Protein AF-A0A9D6JNJ5-F1 (af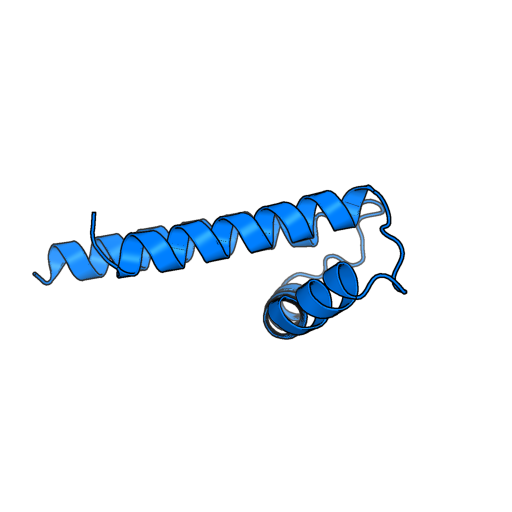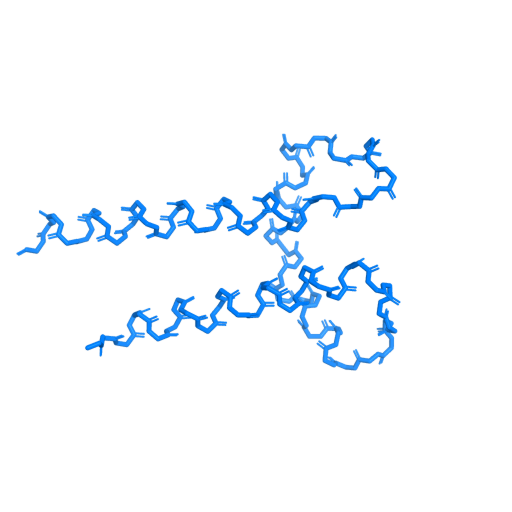db_monomer)

Structure (mmCIF, N/CA/C/O backbone):
data_AF-A0A9D6JNJ5-F1
#
_entry.id   AF-A0A9D6JNJ5-F1
#
loop_
_atom_site.group_PDB
_atom_site.id
_atom_site.type_symbol
_atom_site.label_atom_id
_atom_site.label_alt_id
_atom_site.label_comp_id
_atom_site.label_asym_id
_atom_site.label_entity_id
_atom_site.label_seq_id
_atom_site.pdbx_PDB_ins_code
_atom_site.Cartn_x
_atom_site.Cartn_y
_atom_site.Cartn_z
_atom_site.occupancy
_atom_site.B_iso_or_equiv
_atom_site.auth_seq_id
_atom_site.auth_comp_id
_atom_site.auth_asym_id
_atom_site.auth_atom_id
_atom_site.pdbx_PDB_model_num
ATOM 1 N N . MET A 1 1 ? -8.395 -15.915 18.225 1.00 59.53 1 MET A N 1
ATOM 2 C CA . MET A 1 1 ? -7.889 -15.127 17.077 1.00 59.53 1 MET A CA 1
ATOM 3 C C . MET A 1 1 ? -9.101 -14.663 16.305 1.00 59.53 1 MET A C 1
ATOM 5 O O . MET A 1 1 ? -9.871 -15.516 15.878 1.00 59.53 1 MET A O 1
ATOM 9 N N . ASN A 1 2 ? -9.313 -13.354 16.204 1.00 85.69 2 ASN A N 1
ATOM 10 C CA . ASN A 1 2 ? -10.565 -12.803 15.685 1.00 85.69 2 ASN A CA 1
ATOM 11 C C . ASN A 1 2 ? -10.435 -12.492 14.185 1.00 85.69 2 ASN A C 1
ATOM 13 O O . ASN A 1 2 ? -9.329 -12.374 13.663 1.00 85.69 2 ASN A O 1
ATOM 17 N N . LEU A 1 3 ? -11.559 -12.359 13.471 1.00 81.06 3 LEU A N 1
ATOM 18 C CA . LEU A 1 3 ? -11.593 -12.104 12.017 1.00 81.06 3 LEU A CA 1
ATOM 19 C C . LEU A 1 3 ? -10.732 -10.895 11.599 1.00 81.06 3 LEU A C 1
ATOM 21 O O . LEU A 1 3 ? -10.062 -10.921 10.570 1.00 81.06 3 LEU A O 1
ATOM 25 N N . ILE A 1 4 ? -10.706 -9.860 12.438 1.00 76.94 4 ILE A N 1
ATOM 26 C CA . ILE A 1 4 ? -9.911 -8.644 12.236 1.00 76.94 4 ILE A CA 1
ATOM 27 C C . ILE A 1 4 ? -8.410 -8.968 12.179 1.00 76.94 4 ILE A C 1
ATOM 29 O O . ILE A 1 4 ? -7.699 -8.459 11.311 1.00 76.94 4 ILE A O 1
ATOM 33 N N . ASP A 1 5 ? -7.933 -9.867 13.045 1.00 80.12 5 ASP A N 1
ATOM 34 C CA . ASP A 1 5 ? -6.530 -10.288 13.060 1.00 80.12 5 ASP A CA 1
ATOM 35 C C . ASP A 1 5 ? -6.150 -11.009 11.765 1.00 80.12 5 ASP A C 1
ATOM 37 O O . ASP A 1 5 ? -5.045 -10.828 11.250 1.00 80.12 5 ASP A O 1
ATOM 41 N N . TRP A 1 6 ? -7.068 -11.815 11.227 1.00 84.81 6 TRP A N 1
ATOM 42 C CA . TRP A 1 6 ? -6.867 -12.552 9.982 1.00 84.81 6 TRP A CA 1
ATOM 43 C C . TRP A 1 6 ? -6.768 -11.626 8.774 1.00 84.81 6 TRP A C 1
ATOM 45 O O . TRP A 1 6 ? -5.814 -11.736 8.003 1.00 84.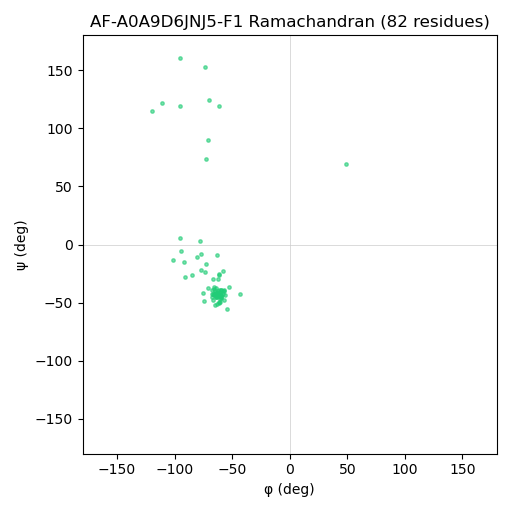81 6 TRP A O 1
ATOM 55 N N . ILE A 1 7 ? -7.696 -10.675 8.647 1.00 80.75 7 ILE A N 1
ATOM 56 C CA . ILE A 1 7 ? -7.696 -9.692 7.555 1.00 80.75 7 ILE A CA 1
ATOM 57 C C . ILE A 1 7 ? -6.406 -8.871 7.588 1.00 80.75 7 ILE A C 1
ATOM 59 O O . ILE A 1 7 ? -5.741 -8.702 6.565 1.00 80.75 7 ILE A O 1
ATOM 63 N N . ALA A 1 8 ? -6.010 -8.412 8.775 1.00 75.38 8 ALA A N 1
ATOM 64 C CA . ALA A 1 8 ? -4.816 -7.600 8.922 1.00 75.38 8 ALA A CA 1
ATOM 65 C C . ALA A 1 8 ? -3.537 -8.380 8.573 1.00 75.38 8 ALA A C 1
ATOM 67 O O . ALA A 1 8 ? -2.681 -7.862 7.862 1.00 75.38 8 ALA A O 1
ATOM 68 N N . ARG A 1 9 ? -3.418 -9.643 9.011 1.00 79.31 9 ARG A N 1
ATOM 69 C CA . ARG A 1 9 ? -2.282 -10.516 8.659 1.00 79.31 9 ARG A CA 1
ATOM 70 C C . ARG A 1 9 ? -2.204 -10.782 7.158 1.00 79.31 9 ARG A C 1
ATOM 72 O O . ARG A 1 9 ? -1.114 -10.746 6.593 1.00 79.31 9 ARG A O 1
ATOM 79 N N . PHE A 1 10 ? -3.345 -11.026 6.518 1.00 81.75 10 PHE A N 1
ATOM 80 C CA . PHE A 1 10 ? -3.403 -11.284 5.083 1.00 81.75 10 PHE A CA 1
ATOM 81 C C . PHE A 1 10 ? -2.989 -10.050 4.269 1.00 81.75 10 PHE A C 1
ATOM 83 O O . PHE A 1 10 ? -2.175 -10.152 3.352 1.00 81.75 10 PHE A O 1
ATOM 90 N N . TYR A 1 11 ? -3.460 -8.863 4.658 1.00 75.81 11 TYR A N 1
ATOM 91 C CA . TYR A 1 11 ? -3.049 -7.607 4.029 1.00 75.81 11 TYR A CA 1
ATOM 92 C C . TYR A 1 11 ? -1.551 -7.315 4.225 1.00 75.81 11 TYR A C 1
ATOM 94 O O . TYR A 1 11 ? -0.864 -6.939 3.275 1.00 75.81 11 TYR A O 1
ATOM 102 N N . SER A 1 12 ? -1.008 -7.564 5.423 1.00 73.06 12 SER A N 1
ATOM 103 C CA . SER A 1 12 ? 0.436 -7.459 5.681 1.00 73.06 12 SER A CA 1
ATOM 104 C C . SER A 1 12 ? 1.263 -8.402 4.798 1.00 73.06 12 SER A C 1
ATOM 106 O O . SER A 1 12 ? 2.320 -8.001 4.314 1.00 73.06 12 SER A O 1
ATOM 108 N N . LEU A 1 13 ? 0.788 -9.627 4.547 1.00 77.50 13 LEU A N 1
ATOM 109 C CA . LEU A 1 13 ? 1.453 -10.579 3.650 1.00 77.50 13 LEU A CA 1
ATOM 110 C C . LEU A 1 13 ? 1.458 -10.085 2.194 1.00 77.50 13 LEU A C 1
ATOM 112 O O . LEU A 1 13 ? 2.484 -10.156 1.523 1.00 77.50 13 LEU A O 1
ATOM 116 N N . ILE A 1 14 ? 0.339 -9.535 1.716 1.00 76.81 14 ILE A N 1
ATOM 117 C CA . ILE A 1 14 ? 0.230 -8.946 0.372 1.00 76.81 14 ILE A CA 1
ATOM 118 C C . ILE A 1 14 ? 1.226 -7.794 0.191 1.00 76.81 14 ILE A C 1
ATOM 120 O O . ILE A 1 14 ? 1.908 -7.713 -0.832 1.00 76.81 14 ILE A O 1
ATOM 124 N N . LEU A 1 15 ? 1.349 -6.920 1.191 1.00 70.38 15 LEU A N 1
ATOM 125 C CA . LEU A 1 15 ? 2.321 -5.827 1.174 1.00 70.38 15 LEU A CA 1
ATOM 126 C C . LEU A 1 15 ? 3.761 -6.333 1.192 1.00 70.38 15 LEU A C 1
ATOM 128 O O . LEU A 1 15 ? 4.600 -5.797 0.476 1.00 70.38 15 LEU A O 1
ATOM 132 N N . LEU A 1 16 ? 4.048 -7.381 1.966 1.00 73.31 16 LEU A N 1
ATOM 133 C CA . LEU A 1 16 ? 5.366 -8.008 1.975 1.00 73.31 16 LEU A CA 1
ATOM 134 C C . LEU A 1 16 ? 5.731 -8.541 0.581 1.00 73.31 16 LEU A C 1
ATOM 136 O O . LEU A 1 16 ? 6.823 -8.274 0.089 1.00 73.31 16 LEU A O 1
ATOM 140 N N . ILE A 1 17 ? 4.802 -9.227 -0.092 1.00 72.75 17 ILE A N 1
ATOM 141 C CA . ILE A 1 17 ? 5.002 -9.713 -1.465 1.00 72.75 17 ILE A CA 1
ATOM 142 C C . ILE A 1 17 ? 5.229 -8.537 -2.426 1.00 72.75 17 ILE A C 1
ATOM 144 O O . ILE A 1 17 ? 6.150 -8.583 -3.236 1.00 72.75 17 ILE A O 1
ATOM 148 N N . ARG A 1 18 ? 4.448 -7.455 -2.311 1.00 70.19 18 ARG A N 1
ATOM 149 C CA . ARG A 1 18 ? 4.612 -6.219 -3.099 1.00 70.19 18 ARG A CA 1
ATOM 150 C C . ARG A 1 18 ? 6.021 -5.623 -2.948 1.00 70.19 18 ARG A C 1
ATOM 152 O O . ARG A 1 18 ? 6.620 -5.214 -3.941 1.00 70.19 18 ARG A O 1
ATOM 159 N N . VAL A 1 19 ? 6.541 -5.589 -1.720 1.00 68.75 19 VAL A N 1
ATOM 160 C CA . VAL A 1 19 ? 7.891 -5.101 -1.392 1.00 68.75 19 VAL A CA 1
ATOM 161 C C . VAL A 1 19 ? 8.955 -5.989 -2.023 1.00 68.75 19 VAL A C 1
ATOM 163 O O . VAL A 1 19 ? 9.818 -5.486 -2.735 1.00 68.75 19 VAL A O 1
ATOM 166 N N . LEU A 1 20 ? 8.876 -7.303 -1.814 1.00 71.06 20 LEU A N 1
ATOM 167 C CA . LEU A 1 20 ? 9.847 -8.244 -2.371 1.00 71.06 20 LEU A CA 1
ATOM 168 C C . LEU A 1 20 ? 9.868 -8.181 -3.897 1.00 71.06 20 LEU A C 1
ATOM 170 O O . LEU A 1 20 ? 10.939 -8.111 -4.493 1.00 71.06 20 LEU A O 1
ATOM 174 N N . LEU A 1 21 ? 8.688 -8.122 -4.520 1.00 70.06 21 LEU A N 1
ATOM 175 C CA . LEU A 1 21 ? 8.553 -7.980 -5.964 1.00 70.06 21 LEU A CA 1
ATOM 176 C C . LEU A 1 21 ? 9.220 -6.701 -6.474 1.00 70.06 21 LEU A C 1
ATOM 178 O O . LEU A 1 21 ? 9.894 -6.763 -7.491 1.00 70.06 21 LEU A O 1
ATOM 182 N N . SER A 1 22 ? 9.126 -5.574 -5.762 1.00 64.81 22 SER A N 1
ATOM 183 C CA . SER A 1 22 ? 9.773 -4.321 -6.185 1.00 64.81 22 SER A CA 1
ATOM 184 C C . SER A 1 22 ? 11.304 -4.400 -6.294 1.00 64.81 22 SER A C 1
ATOM 186 O O . SER A 1 22 ? 11.888 -3.659 -7.078 1.00 64.81 22 SER A O 1
ATOM 188 N N . TRP A 1 23 ? 11.958 -5.304 -5.555 1.00 66.12 23 TRP A N 1
ATOM 189 C CA . TRP A 1 23 ? 13.418 -5.469 -5.587 1.00 66.12 23 TRP A CA 1
ATOM 190 C C . TRP A 1 23 ? 13.905 -6.370 -6.713 1.00 66.12 23 TRP A C 1
ATOM 192 O O . TRP A 1 23 ? 15.032 -6.222 -7.175 1.00 66.12 23 TRP A O 1
ATOM 202 N N . VAL A 1 24 ? 13.058 -7.292 -7.168 1.00 69.44 24 VAL A N 1
ATOM 203 C CA . VAL A 1 24 ? 13.394 -8.238 -8.240 1.00 69.44 24 VAL A CA 1
ATOM 204 C C . VAL A 1 24 ? 12.938 -7.769 -9.620 1.00 69.44 24 VAL A C 1
ATOM 206 O O . VAL A 1 24 ? 13.102 -8.514 -10.577 1.00 69.44 24 VAL A O 1
ATOM 209 N N . SER A 1 25 ? 12.404 -6.544 -9.741 1.00 68.00 25 SER A N 1
ATOM 210 C CA . SER A 1 25 ? 11.923 -5.965 -11.010 1.00 68.00 25 SER A CA 1
ATOM 211 C C . SER A 1 25 ? 11.003 -6.939 -11.766 1.00 68.00 25 SER A C 1
ATOM 213 O O . SER A 1 25 ? 11.377 -7.504 -12.793 1.00 68.00 25 SER A O 1
ATOM 215 N N . PRO A 1 26 ? 9.802 -7.191 -11.226 1.00 73.12 26 PRO A N 1
ATOM 216 C CA . PRO A 1 26 ? 8.960 -8.306 -11.626 1.00 73.12 26 PRO A CA 1
ATOM 217 C C . PRO A 1 26 ? 8.342 -8.030 -13.000 1.00 73.12 26 PRO A C 1
ATOM 219 O O . PRO A 1 26 ? 8.108 -6.875 -13.344 1.00 73.12 26 PRO A O 1
ATOM 222 N N . ASP A 1 27 ? 8.017 -9.061 -13.779 1.00 80.38 27 ASP A N 1
ATOM 223 C CA . ASP A 1 27 ? 7.361 -8.858 -15.077 1.00 80.38 27 ASP A CA 1
ATOM 224 C C . ASP A 1 27 ? 5.993 -8.165 -14.906 1.00 80.38 27 ASP A C 1
ATOM 226 O O . ASP A 1 27 ? 5.086 -8.673 -14.240 1.00 80.38 27 ASP A O 1
ATOM 230 N N . HIS A 1 28 ? 5.846 -6.984 -15.511 1.00 78.56 28 HIS A N 1
ATOM 231 C CA . HIS A 1 28 ? 4.662 -6.128 -15.396 1.00 78.56 28 HIS A CA 1
ATOM 232 C C . HIS A 1 28 ? 3.464 -6.694 -16.179 1.00 78.56 28 HIS A C 1
ATOM 234 O O . HIS A 1 28 ? 2.316 -6.311 -15.933 1.00 78.56 28 HIS A O 1
ATOM 240 N N . PHE A 1 29 ? 3.702 -7.632 -17.099 1.00 84.88 29 PHE A N 1
ATOM 241 C CA . PHE A 1 29 ? 2.650 -8.327 -17.837 1.00 84.88 29 PHE A CA 1
ATOM 242 C C . PHE A 1 29 ? 2.018 -9.473 -17.035 1.00 84.88 29 PHE A C 1
ATOM 244 O O . PHE A 1 29 ? 0.954 -9.963 -17.409 1.00 84.88 29 PHE A O 1
ATOM 251 N N . ASN A 1 30 ? 2.603 -9.861 -15.894 1.00 84.00 30 ASN A N 1
ATOM 252 C CA . ASN A 1 30 ? 2.034 -10.897 -15.042 1.00 84.00 30 ASN A CA 1
ATOM 253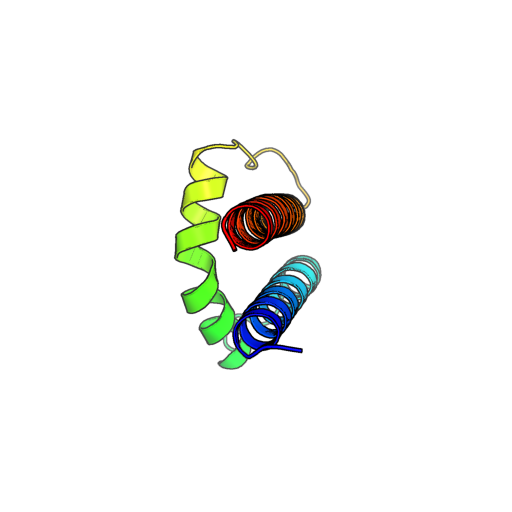 C C . ASN A 1 30 ? 0.745 -10.394 -14.344 1.00 84.00 30 ASN A C 1
ATOM 255 O O . ASN A 1 30 ? 0.784 -9.395 -13.617 1.00 84.00 30 ASN A O 1
ATOM 259 N N . PRO A 1 31 ? -0.402 -11.087 -14.491 1.00 85.25 31 PRO A N 1
ATOM 260 C CA . PRO A 1 31 ? -1.681 -10.649 -13.928 1.00 85.25 31 PRO A CA 1
ATOM 261 C C . PRO A 1 31 ? -1.682 -10.554 -12.394 1.00 85.25 31 PRO A C 1
ATOM 263 O O . PRO A 1 31 ? -2.361 -9.689 -11.839 1.00 85.25 31 PRO A O 1
ATOM 266 N N . ILE A 1 32 ? -0.889 -11.378 -11.697 1.00 80.00 32 ILE A N 1
ATOM 267 C CA . ILE A 1 32 ? -0.733 -11.305 -10.233 1.00 80.00 32 ILE A CA 1
ATOM 268 C C . ILE A 1 32 ? -0.009 -10.015 -9.847 1.00 80.00 32 ILE A C 1
ATOM 270 O O . ILE A 1 32 ? -0.424 -9.318 -8.921 1.00 80.00 32 ILE A O 1
ATOM 274 N N . VAL A 1 33 ? 1.043 -9.661 -10.590 1.00 78.62 33 VAL A N 1
ATOM 275 C CA . VAL A 1 33 ? 1.776 -8.408 -10.393 1.00 78.62 33 VAL A CA 1
ATOM 276 C C . VAL A 1 33 ? 0.825 -7.237 -10.631 1.00 78.62 33 VAL A C 1
ATOM 278 O O . VAL A 1 33 ? 0.650 -6.413 -9.742 1.00 78.62 33 VAL A O 1
ATOM 281 N N . GLN A 1 34 ? 0.090 -7.203 -11.743 1.00 84.69 34 GLN A N 1
ATOM 282 C CA . GLN A 1 34 ? -0.870 -6.124 -12.017 1.00 84.69 34 GLN A CA 1
ATOM 283 C C . GLN A 1 34 ? -1.948 -5.975 -10.938 1.00 84.69 34 GLN A C 1
ATOM 285 O O . GLN A 1 34 ? -2.301 -4.852 -10.573 1.00 84.69 34 GLN A O 1
ATOM 290 N N . PHE A 1 35 ? -2.467 -7.088 -10.416 1.00 85.62 35 PHE A N 1
ATOM 291 C CA . PHE A 1 35 ? -3.422 -7.071 -9.312 1.00 85.62 35 PHE A CA 1
ATOM 292 C C . PHE A 1 35 ? -2.817 -6.418 -8.065 1.00 85.62 35 PHE A C 1
ATOM 294 O O . PHE A 1 35 ? -3.402 -5.490 -7.504 1.00 85.62 35 PHE A O 1
ATOM 301 N N . LEU A 1 36 ? -1.611 -6.840 -7.676 1.00 77.94 36 LEU A N 1
ATOM 302 C CA . LEU A 1 36 ? -0.893 -6.243 -6.554 1.00 77.94 36 LEU A CA 1
ATOM 303 C C . LEU A 1 36 ? -0.669 -4.747 -6.779 1.00 77.94 36 LEU A C 1
ATOM 305 O O . LEU A 1 36 ? -0.891 -3.968 -5.849 1.00 77.94 36 LEU A O 1
ATOM 309 N N . TYR A 1 37 ? -0.288 -4.345 -8.000 1.00 80.50 37 TYR A N 1
ATOM 310 C CA . TYR A 1 37 ? -0.136 -2.948 -8.416 1.00 80.50 37 TYR A CA 1
ATOM 311 C C . TYR A 1 37 ? -1.408 -2.130 -8.172 1.00 80.50 37 TYR A C 1
ATOM 313 O O . TYR A 1 37 ? -1.394 -1.210 -7.349 1.00 80.50 37 TYR A O 1
ATOM 321 N N . ARG A 1 38 ? -2.541 -2.570 -8.722 1.00 82.94 38 ARG A N 1
ATOM 322 C CA . ARG A 1 38 ? -3.843 -1.905 -8.548 1.00 82.94 38 ARG A CA 1
ATOM 323 C C . ARG A 1 38 ? -4.271 -1.757 -7.091 1.00 82.94 38 ARG A C 1
ATOM 325 O O . ARG A 1 38 ? -4.818 -0.719 -6.732 1.00 82.94 38 ARG A O 1
ATOM 332 N N . VAL A 1 39 ? -4.034 -2.771 -6.259 1.00 77.56 39 VAL A N 1
ATOM 333 C CA . VAL A 1 39 ? -4.504 -2.759 -4.865 1.00 77.56 39 VAL A CA 1
ATOM 334 C C . VAL A 1 39 ? -3.661 -1.836 -3.988 1.00 77.56 39 VAL A C 1
ATOM 336 O O . VAL A 1 39 ? -4.221 -1.106 -3.175 1.00 77.56 39 VAL A O 1
ATOM 339 N N . THR A 1 40 ? -2.330 -1.832 -4.136 1.00 72.69 40 THR A N 1
ATOM 340 C CA . THR A 1 40 ? -1.469 -1.078 -3.198 1.00 72.69 40 THR A CA 1
ATOM 341 C C . THR A 1 40 ? -0.962 0.270 -3.733 1.00 72.69 40 THR A C 1
ATOM 343 O O . THR A 1 40 ? -0.528 1.104 -2.940 1.00 72.69 40 THR A O 1
ATOM 346 N N . ASP A 1 41 ? -1.081 0.553 -5.041 1.00 80.00 41 ASP A N 1
ATOM 347 C CA . ASP A 1 41 ? -0.632 1.827 -5.638 1.00 80.00 41 ASP A CA 1
ATOM 348 C C . ASP A 1 41 ? -1.350 3.068 -5.103 1.00 80.00 41 ASP A C 1
ATOM 350 O O . ASP A 1 41 ? -0.663 4.051 -4.828 1.00 80.00 41 ASP A O 1
ATOM 354 N N . PRO A 1 42 ? -2.681 3.081 -4.899 1.00 81.94 42 PRO A N 1
ATOM 355 C CA . PRO A 1 42 ? -3.361 4.269 -4.382 1.00 81.94 42 PRO A CA 1
ATOM 356 C C . PRO A 1 42 ? -2.798 4.728 -3.029 1.00 81.94 42 PRO A C 1
ATOM 358 O O . PRO A 1 42 ? -2.611 5.923 -2.792 1.00 81.94 42 PRO A O 1
ATOM 361 N N . LEU A 1 43 ? -2.468 3.766 -2.162 1.00 73.06 43 LEU A N 1
ATOM 362 C CA . LEU A 1 43 ? -1.874 4.018 -0.854 1.00 73.06 43 LEU A CA 1
ATOM 363 C C . LEU A 1 43 ? -0.400 4.430 -0.976 1.00 73.06 43 LEU A C 1
ATOM 365 O O . LEU A 1 43 ? 0.006 5.448 -0.414 1.00 73.06 43 LEU A O 1
ATOM 369 N N . LEU A 1 44 ? 0.393 3.678 -1.747 1.00 71.38 44 LEU A N 1
ATOM 370 C CA . LEU A 1 44 ? 1.816 3.957 -1.959 1.00 71.38 44 LEU A CA 1
ATOM 371 C C . LEU A 1 44 ? 2.046 5.318 -2.619 1.00 71.38 44 LEU A C 1
ATOM 373 O O . LEU A 1 44 ? 2.961 6.033 -2.225 1.00 71.38 44 LEU A O 1
ATOM 377 N N . ASN A 1 45 ? 1.208 5.712 -3.577 1.00 77.50 45 ASN A N 1
ATOM 378 C CA . ASN A 1 45 ? 1.310 7.003 -4.254 1.00 77.50 45 ASN A CA 1
ATOM 379 C C . ASN A 1 45 ? 1.036 8.170 -3.301 1.00 77.50 45 ASN A C 1
ATOM 381 O O . ASN A 1 45 ? 1.726 9.187 -3.364 1.00 77.50 45 ASN A O 1
ATOM 385 N N . ARG A 1 46 ? 0.096 8.014 -2.362 1.00 78.00 46 ARG A N 1
ATOM 386 C CA . ARG A 1 46 ? -0.154 9.022 -1.325 1.00 78.00 46 ARG A CA 1
ATOM 387 C C . ARG A 1 46 ? 1.022 9.135 -0.352 1.00 78.00 46 ARG A C 1
ATOM 389 O O . ARG A 1 46 ? 1.425 10.245 -0.023 1.00 78.00 46 ARG A O 1
ATOM 396 N N . ILE A 1 47 ? 1.649 8.022 0.021 1.00 71.62 47 ILE A N 1
ATOM 397 C CA . ILE A 1 47 ? 2.858 8.033 0.865 1.00 71.62 47 ILE A CA 1
ATOM 398 C C . ILE A 1 47 ? 4.050 8.652 0.113 1.00 71.62 47 ILE A C 1
ATOM 400 O O . ILE A 1 47 ? 4.722 9.533 0.644 1.00 71.62 47 ILE A O 1
ATOM 404 N N . ARG A 1 48 ? 4.270 8.268 -1.151 1.00 72.75 48 ARG A N 1
ATOM 405 C CA . ARG A 1 48 ? 5.316 8.826 -2.031 1.00 72.75 48 ARG A CA 1
ATOM 406 C C . ARG A 1 48 ? 5.143 10.321 -2.302 1.00 72.75 48 ARG A C 1
ATOM 408 O O . ARG A 1 48 ? 6.125 10.996 -2.581 1.00 72.75 48 ARG A O 1
ATOM 415 N N . SER A 1 49 ? 3.921 10.852 -2.233 1.00 73.69 49 SER A N 1
ATOM 416 C CA . SER A 1 49 ? 3.702 12.303 -2.320 1.00 73.69 49 SER A CA 1
ATOM 417 C C . SER A 1 49 ? 4.116 13.063 -1.056 1.00 73.69 49 SER A C 1
ATOM 419 O O . SER A 1 49 ? 4.424 14.246 -1.143 1.00 73.69 49 SER A O 1
ATOM 421 N N . LEU A 1 50 ? 4.149 12.396 0.101 1.00 74.12 50 LEU A N 1
ATOM 422 C CA . LEU A 1 50 ? 4.518 12.997 1.387 1.00 74.12 50 LEU A CA 1
ATOM 423 C C . LEU A 1 50 ? 6.016 12.870 1.682 1.00 74.12 50 LEU A C 1
ATOM 425 O O . LEU A 1 50 ? 6.576 13.702 2.389 1.00 74.12 50 LEU A O 1
ATOM 429 N N . ILE A 1 51 ? 6.665 11.838 1.141 1.00 64.06 51 ILE A N 1
ATOM 430 C CA . ILE A 1 51 ? 8.089 11.571 1.343 1.00 64.06 51 ILE A CA 1
ATOM 431 C C . ILE A 1 51 ? 8.764 11.612 -0.032 1.00 64.06 51 ILE A C 1
ATOM 433 O O . ILE A 1 51 ? 8.456 10.754 -0.863 1.00 64.06 51 ILE A O 1
ATOM 437 N N . PRO A 1 52 ? 9.675 12.567 -0.309 1.00 56.31 52 PRO A N 1
ATOM 438 C CA . PRO A 1 52 ? 10.345 12.691 -1.601 1.00 56.31 52 PRO A CA 1
ATOM 439 C C . PRO A 1 52 ? 11.379 11.567 -1.771 1.00 56.31 52 PRO A C 1
ATOM 441 O O . PRO A 1 52 ? 12.584 11.772 -1.702 1.00 56.31 52 PRO A O 1
ATOM 444 N N . LEU A 1 53 ? 10.894 10.349 -2.011 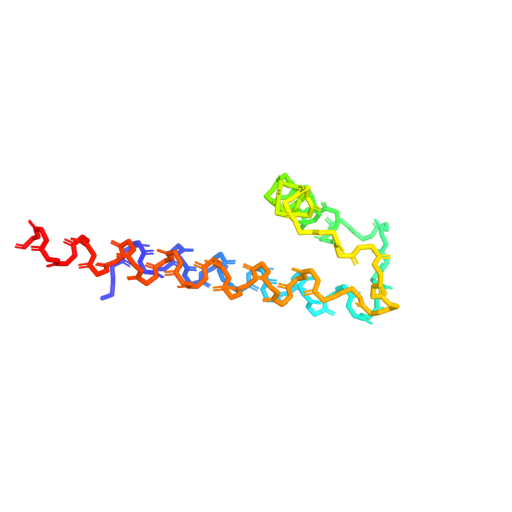1.00 58.59 53 LEU A N 1
ATOM 445 C CA . LEU A 1 53 ? 11.684 9.119 -2.148 1.00 58.59 53 LEU A CA 1
ATOM 446 C C . LEU A 1 53 ? 12.365 8.988 -3.517 1.00 58.59 53 LEU A C 1
ATOM 448 O O . LEU A 1 53 ? 13.057 8.011 -3.776 1.00 58.59 53 LEU A O 1
ATOM 452 N N . ARG A 1 54 ? 12.221 10.002 -4.379 1.00 55.12 54 ARG A N 1
ATOM 453 C CA . ARG A 1 54 ? 12.788 10.050 -5.737 1.00 55.12 54 ARG A CA 1
ATOM 454 C C . ARG A 1 54 ? 14.325 10.029 -5.786 1.00 55.12 54 ARG A C 1
ATOM 456 O O . ARG A 1 54 ? 14.875 9.913 -6.872 1.00 55.12 54 ARG A O 1
ATOM 463 N N . TRP A 1 55 ? 15.006 10.148 -4.646 1.00 49.59 55 TRP A N 1
ATOM 464 C CA . TRP A 1 55 ? 16.469 10.217 -4.550 1.00 49.59 55 TRP A CA 1
ATOM 465 C C . TRP A 1 55 ? 17.157 8.871 -4.294 1.00 49.59 55 TRP A C 1
ATOM 467 O O . TRP A 1 55 ? 18.384 8.811 -4.292 1.00 49.59 55 TRP A O 1
ATOM 477 N N . ALA A 1 56 ? 16.408 7.789 -4.074 1.00 55.75 56 ALA A N 1
ATOM 478 C CA . ALA A 1 56 ? 17.007 6.488 -3.820 1.00 55.75 56 ALA A CA 1
ATOM 479 C C . ALA A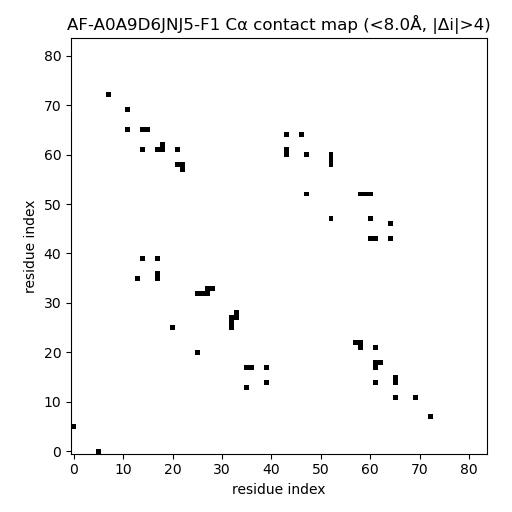 1 56 ? 17.094 5.661 -5.115 1.00 55.75 56 ALA A C 1
ATOM 481 O O . ALA A 1 56 ? 16.076 5.331 -5.715 1.00 55.75 56 ALA A O 1
ATOM 482 N N . MET A 1 57 ? 18.315 5.292 -5.528 1.00 51.62 57 MET A N 1
ATOM 483 C CA . MET A 1 57 ? 18.559 4.321 -6.615 1.00 51.62 57 MET A CA 1
ATOM 484 C C . MET A 1 57 ? 17.906 2.952 -6.344 1.00 51.62 57 MET A C 1
ATOM 486 O O . MET A 1 57 ? 17.653 2.190 -7.270 1.00 51.62 57 MET A O 1
ATOM 490 N N . ILE A 1 58 ? 17.637 2.655 -5.071 1.00 56.03 58 ILE A N 1
ATOM 491 C CA . ILE A 1 58 ? 16.889 1.494 -4.595 1.00 56.03 58 ILE A CA 1
ATOM 492 C C . ILE A 1 58 ? 15.577 2.027 -4.029 1.00 56.03 58 ILE A C 1
ATOM 494 O O . ILE A 1 58 ? 15.583 2.859 -3.124 1.00 56.03 58 ILE A O 1
ATOM 498 N N . ASP A 1 59 ? 14.448 1.564 -4.555 1.00 63.78 59 ASP A N 1
ATOM 499 C CA . ASP A 1 59 ? 13.136 2.053 -4.146 1.00 63.78 59 ASP A CA 1
ATOM 500 C C . ASP A 1 59 ? 12.822 1.543 -2.716 1.00 63.78 59 ASP A C 1
ATOM 502 O O . ASP A 1 59 ? 12.300 0.447 -2.524 1.00 63.78 59 ASP A O 1
ATOM 506 N N . PHE A 1 60 ? 13.197 2.312 -1.681 1.00 64.44 60 PHE A N 1
ATOM 507 C CA . PHE A 1 60 ? 12.922 2.017 -0.257 1.00 64.44 60 PHE A CA 1
ATOM 508 C C . PHE A 1 60 ? 11.475 2.330 0.151 1.00 64.44 60 PHE A C 1
ATOM 510 O O . PHE A 1 60 ? 11.040 1.971 1.251 1.00 64.44 60 PHE A O 1
ATOM 517 N N . SER A 1 61 ? 10.713 2.969 -0.742 1.00 61.72 61 SER A N 1
ATOM 518 C CA . SER A 1 61 ? 9.285 3.267 -0.584 1.00 61.72 61 SER A CA 1
ATOM 519 C C . SER A 1 61 ? 8.461 2.105 -0.005 1.00 61.72 61 SER A C 1
ATOM 521 O O . SER A 1 61 ? 7.646 2.344 0.888 1.00 61.72 61 SER A O 1
ATOM 523 N N . PRO A 1 62 ? 8.668 0.846 -0.434 1.00 62.56 62 PRO A N 1
ATOM 524 C CA . PRO A 1 62 ? 7.897 -0.288 0.055 1.00 62.56 62 PRO A CA 1
ATOM 525 C C . PRO A 1 62 ? 8.224 -0.657 1.512 1.00 62.56 62 PRO A C 1
ATOM 527 O O . PRO A 1 62 ? 7.306 -0.967 2.269 1.00 62.56 62 PRO A O 1
ATOM 530 N N . ILE A 1 63 ? 9.491 -0.568 1.947 1.00 68.81 63 ILE A N 1
ATOM 531 C CA . ILE A 1 63 ? 9.871 -0.805 3.356 1.00 68.81 63 ILE A CA 1
ATOM 532 C C . ILE A 1 63 ? 9.216 0.240 4.262 1.00 68.81 63 ILE A C 1
ATOM 534 O O . ILE A 1 63 ? 8.647 -0.094 5.301 1.00 68.81 63 ILE A O 1
ATOM 538 N N . ILE A 1 64 ? 9.275 1.508 3.856 1.00 68.00 64 ILE A N 1
ATOM 539 C CA . ILE A 1 64 ? 8.704 2.625 4.616 1.00 68.00 64 ILE A CA 1
ATOM 540 C C . ILE A 1 64 ? 7.181 2.488 4.704 1.00 68.00 64 ILE A C 1
ATOM 542 O O . ILE A 1 64 ? 6.606 2.674 5.776 1.00 68.00 64 ILE A O 1
ATOM 546 N N . ALA A 1 65 ? 6.527 2.102 3.607 1.00 66.81 65 ALA A N 1
ATOM 547 C CA . ALA A 1 65 ? 5.096 1.829 3.598 1.00 66.81 65 ALA A CA 1
ATOM 548 C C . ALA A 1 65 ? 4.724 0.650 4.511 1.00 66.81 65 ALA A C 1
ATOM 550 O O . ALA A 1 65 ? 3.754 0.749 5.259 1.00 66.81 65 ALA A O 1
ATOM 551 N N . PHE A 1 66 ? 5.508 -0.434 4.506 1.00 68.19 66 PHE A N 1
ATOM 552 C CA . PHE A 1 66 ? 5.311 -1.568 5.412 1.00 68.19 66 PHE A CA 1
ATOM 553 C C . PHE A 1 66 ? 5.427 -1.149 6.887 1.00 68.19 66 PHE A C 1
ATOM 555 O O . PHE A 1 66 ? 4.542 -1.461 7.683 1.00 68.19 66 PHE A O 1
ATOM 562 N N . LEU A 1 67 ? 6.465 -0.383 7.241 1.00 72.25 67 LEU A N 1
ATOM 563 C CA . LEU A 1 67 ? 6.669 0.158 8.591 1.00 72.25 67 LEU A CA 1
ATOM 564 C C . LEU A 1 67 ? 5.515 1.062 9.041 1.00 72.25 67 LEU A C 1
ATOM 566 O O . LEU A 1 67 ? 5.015 0.906 10.154 1.00 72.25 67 LEU A O 1
ATOM 570 N N . LEU A 1 68 ? 5.062 1.973 8.176 1.00 71.38 68 LEU A N 1
ATOM 571 C CA . LEU A 1 68 ? 3.931 2.863 8.456 1.00 71.38 68 LEU A CA 1
ATOM 572 C C . LEU A 1 68 ? 2.634 2.087 8.686 1.00 71.38 68 LEU A C 1
ATOM 574 O O . LEU A 1 68 ? 1.904 2.372 9.632 1.00 71.38 68 LEU A O 1
ATOM 578 N N . ILE A 1 69 ? 2.353 1.092 7.846 1.00 69.94 69 ILE A N 1
ATOM 579 C CA . ILE A 1 69 ? 1.138 0.281 7.956 1.00 69.94 69 ILE A CA 1
ATOM 580 C C . ILE A 1 69 ? 1.165 -0.553 9.237 1.00 69.94 69 ILE A C 1
ATOM 582 O O . ILE A 1 69 ? 0.162 -0.610 9.947 1.00 69.94 69 ILE A O 1
ATOM 586 N N . GLU A 1 70 ? 2.307 -1.148 9.580 1.00 72.88 70 GLU A N 1
ATOM 587 C CA . GLU A 1 70 ? 2.455 -1.912 10.818 1.00 72.88 70 GLU A CA 1
ATOM 588 C C . GLU A 1 70 ? 2.333 -1.023 12.065 1.00 72.88 70 GLU A C 1
ATOM 590 O O . GLU A 1 70 ? 1.697 -1.418 13.045 1.00 72.88 70 GLU A O 1
ATOM 595 N N . LEU A 1 71 ? 2.875 0.198 12.019 1.00 76.38 71 LEU A N 1
ATOM 596 C CA . LEU A 1 71 ? 2.747 1.181 13.094 1.00 76.38 71 LEU A CA 1
ATOM 597 C C . LEU A 1 71 ? 1.284 1.592 13.305 1.00 76.38 71 LEU A C 1
ATOM 599 O O . LEU A 1 71 ? 0.773 1.501 14.422 1.00 76.38 71 LEU A O 1
ATOM 603 N N . VAL A 1 72 ? 0.591 1.987 12.233 1.00 73.62 72 VAL A N 1
ATOM 604 C CA . VAL A 1 72 ? -0.828 2.375 12.283 1.00 73.62 72 VAL A CA 1
ATOM 605 C C . VAL A 1 72 ? -1.686 1.210 12.767 1.00 73.62 72 VAL A C 1
ATOM 607 O O . VAL A 1 72 ? -2.529 1.392 13.643 1.00 73.62 72 VAL A O 1
ATOM 610 N N . ARG A 1 73 ? -1.437 -0.008 12.270 1.00 74.94 73 ARG A N 1
ATOM 611 C CA . ARG A 1 73 ? -2.139 -1.217 12.713 1.00 74.94 73 ARG A CA 1
ATOM 612 C C . ARG A 1 73 ? -1.998 -1.432 14.219 1.00 74.94 73 ARG A C 1
ATOM 614 O O . ARG A 1 73 ? -2.998 -1.676 14.891 1.00 74.94 73 ARG A O 1
ATOM 621 N N . ARG A 1 74 ? -0.779 -1.336 14.758 1.00 73.31 74 ARG A N 1
ATOM 622 C CA .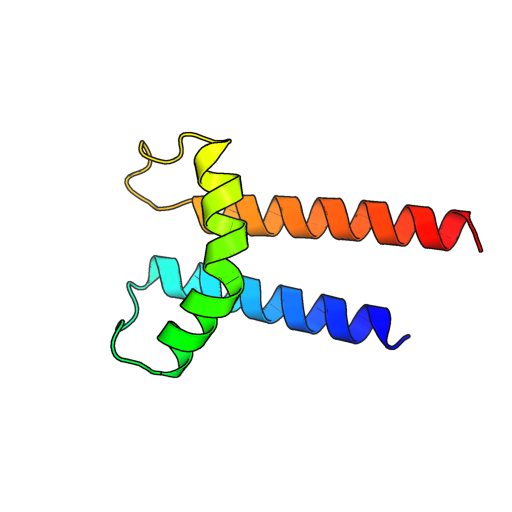 ARG A 1 74 ? -0.525 -1.506 16.198 1.00 73.31 74 ARG A CA 1
ATOM 623 C C . ARG A 1 74 ? -1.247 -0.459 17.028 1.00 73.31 74 ARG A C 1
ATOM 625 O O . ARG A 1 74 ? -1.858 -0.823 18.027 1.00 73.31 74 ARG A O 1
ATOM 632 N N . ILE A 1 75 ? -1.217 0.800 16.596 1.00 80.06 75 ILE A N 1
ATOM 633 C CA . ILE A 1 75 ? -1.922 1.892 17.274 1.00 80.06 75 ILE A CA 1
ATOM 634 C C . ILE A 1 75 ? -3.430 1.620 17.289 1.00 80.06 75 ILE A C 1
ATOM 636 O O . ILE A 1 75 ? -4.038 1.651 18.354 1.00 80.06 75 ILE A O 1
ATOM 640 N N . LEU A 1 76 ? -4.027 1.278 16.143 1.00 77.12 76 LEU A N 1
ATOM 641 C CA . LEU A 1 76 ? -5.465 1.011 16.042 1.00 77.12 76 LEU A CA 1
ATOM 642 C C . LEU A 1 76 ? -5.907 -0.179 16.904 1.00 77.12 76 LEU A C 1
ATOM 644 O O . LEU A 1 76 ? -6.908 -0.080 17.609 1.00 77.12 76 LEU A O 1
ATOM 648 N N . ILE A 1 77 ? -5.150 -1.282 16.897 1.00 77.94 77 ILE A N 1
ATOM 649 C CA . ILE A 1 77 ? -5.447 -2.451 17.740 1.00 77.94 77 ILE A CA 1
ATOM 650 C C . ILE A 1 77 ? -5.320 -2.087 19.221 1.00 77.94 77 ILE A C 1
ATOM 652 O O . ILE A 1 77 ? -6.196 -2.431 20.008 1.00 77.94 77 ILE A O 1
ATOM 656 N N . GLN A 1 78 ? -4.262 -1.371 19.612 1.00 76.56 78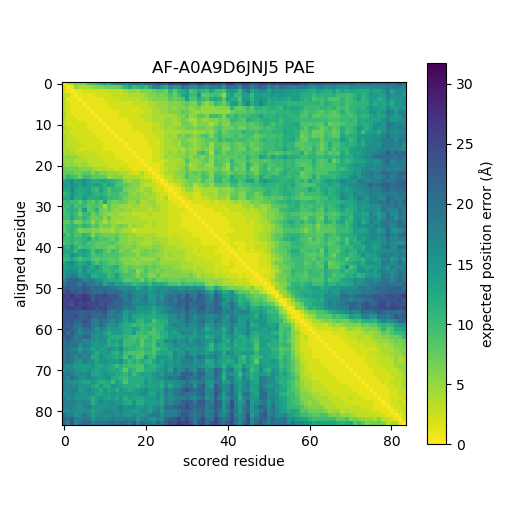 GLN A N 1
ATOM 657 C CA . GLN A 1 78 ? -4.086 -0.944 21.001 1.00 76.56 78 GLN A CA 1
ATOM 658 C C . GLN A 1 78 ? -5.201 -0.004 21.464 1.00 76.56 78 GLN A C 1
ATOM 660 O O . GLN A 1 78 ? -5.663 -0.133 22.593 1.00 76.56 78 GLN A O 1
ATOM 665 N N . MET A 1 79 ? -5.650 0.918 20.609 1.00 78.25 79 MET A N 1
ATOM 666 C CA . MET A 1 79 ? -6.783 1.793 20.913 1.00 78.25 79 MET A CA 1
ATOM 667 C C . MET A 1 79 ? -8.077 0.996 21.074 1.00 78.25 79 MET A C 1
ATOM 669 O O . MET A 1 79 ? -8.795 1.210 22.042 1.00 78.25 79 MET A O 1
ATOM 673 N N . LEU A 1 80 ? -8.349 0.048 20.174 1.00 83.12 80 LEU A N 1
ATOM 674 C CA . LEU A 1 80 ? -9.545 -0.791 20.237 1.00 83.12 80 LEU A CA 1
ATOM 675 C C . LEU A 1 80 ? -9.567 -1.672 21.495 1.00 83.12 80 LEU A C 1
ATOM 677 O O . LEU A 1 80 ? -10.592 -1.748 22.158 1.00 83.12 80 LEU A O 1
ATOM 681 N N . VAL A 1 81 ? -8.436 -2.289 21.854 1.00 81.88 81 VAL A N 1
ATOM 682 C CA . VAL A 1 81 ? -8.303 -3.111 23.072 1.0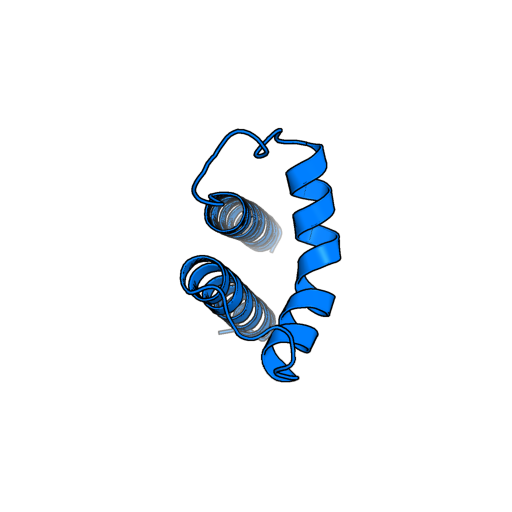0 81.88 81 VAL A CA 1
ATOM 683 C C . VAL A 1 81 ? -8.420 -2.276 24.347 1.00 81.88 81 VAL A C 1
ATOM 685 O O . VAL A 1 81 ? -8.858 -2.792 25.359 1.00 81.88 81 VAL A O 1
ATOM 688 N N . ARG A 1 82 ? -8.027 -0.997 24.326 1.00 74.06 82 ARG A N 1
ATOM 689 C CA . ARG A 1 82 ? -8.201 -0.095 25.478 1.00 74.06 82 ARG A CA 1
ATOM 690 C C . ARG A 1 82 ? -9.633 0.414 25.650 1.00 74.06 82 ARG A C 1
ATOM 692 O O . ARG A 1 82 ? -9.954 0.905 26.726 1.00 74.06 82 ARG A O 1
ATOM 699 N N . LEU A 1 83 ? -10.434 0.393 24.585 1.00 72.81 83 LEU A N 1
ATOM 700 C CA . LEU A 1 83 ? -11.820 0.874 24.574 1.00 72.81 83 LEU A CA 1
ATOM 701 C C . LEU A 1 83 ? -12.846 -0.230 24.883 1.00 72.81 83 LEU A C 1
ATOM 703 O O . LEU A 1 83 ? -14.000 0.096 25.153 1.00 72.81 83 LEU A O 1
ATOM 707 N N . LEU A 1 84 ? -12.435 -1.498 24.811 1.00 68.56 84 LEU A N 1
ATOM 708 C CA . LEU A 1 84 ? -13.209 -2.690 25.175 1.00 68.56 84 LEU A CA 1
ATOM 709 C C . LEU A 1 84 ? -12.826 -3.163 26.579 1.00 68.56 84 LEU A C 1
ATOM 711 O O . LEU A 1 84 ? -13.736 -3.652 27.280 1.00 68.56 84 LEU A O 1
#

Secondary structure (DSSP, 8-state):
--HHHHHHHHHHHHHHHHHHHHHS---TT-HHHHHHHHHHHHHHHHHHHHS-GGG-SS--HHHHHHHHHHHHHHHHHHHHHHH-

Foldseek 3Di:
DDPVVVVLVVVLVLLVVLLVCLQVVHPCPDVSNVVSCVPCVVVLVVVCVVDVQVPDPRRCSSVVSSVVSVVVVVVVVVVVVVVD

Solvent-accessible surface area (backbone atoms only — not comparable to full-atom values): 5011 Å² total; per-residue (Å²): 138,54,72,68,58,52,56,52,53,52,54,52,50,53,51,51,52,54,36,57,39,66,76,66,68,59,65,74,84,39,68,68,51,43,50,52,46,68,71,47,41,72,59,50,53,56,51,51,72,75,42,86,62,87,79,46,96,59,81,57,63,46,59,55,50,52,52,50,51,53,50,51,51,52,52,54,52,53,53,53,64,71,74,106

Nearest PDB structures (foldseek):
  7xzi-assembly1_D  TM=8.826E-01  e=2.105E-02  Chlamydomonas reinhardtii

pLDDT: mean 73.1, std 8.18, range [49.59, 85.69]

Radius of gyration: 14.59 Å; Cα contacts (8 Å, |Δi|>4): 34; chains: 1; bounding box: 32×28×43 Å

Mean predicted aligned error: 10.33 Å

Sequence (84 aa):
MNLIDWIARFYSLILLIRVLLSWVSPDHFNPIVQFLYRVTDPLLNRIRSLIPLRWAMIDFSPIIAFLLIELVRRILIQMLVRLL